Protein AF-A0A7R9ZAD5-F1 (afdb_monomer_lite)

Organism: NCBI:txid2749911

Sequence (122 aa):
QQGELSGCQNDVLNMKEYIMDVHGFKEENITVLLDDGEHTSPTHANILDAYQTLVAQSQPGDCCYCHYAGHGGKLVDDNGDEEDGYDETLVPLDYATAGQIRDDTLYEKLVGGFKSGVTCTA

InterPro domains:
  IPR011600 Peptidase C14, caspase domain [PF00656] (4-115)
  IPR029030 Caspase-like domain superfamily [SSF52129] (4-90)
  IPR050452 Metacaspase [PTHR48104] (2-122)

pLDDT: mean 91.97, std 7.75, range [49.59, 98.19]

Foldseek 3Di:
DVVDDPCFVVVQVVVVVCCCPPVVDDPVLDADADPPVPHNHQAPVVVLVVQLVQQVPDDAQAEAEDDGDADKDWDQDPPPPDPVRIFIFAQGPVCVPPNTHGPVSCCVRHVVSHDPRYHYDD

Radius of gyration: 15.2 Å; chains: 1; bounding box: 32×33×40 Å

Structure (mmCIF, N/CA/C/O backbone):
data_AF-A0A7R9ZAD5-F1
#
_entry.id   AF-A0A7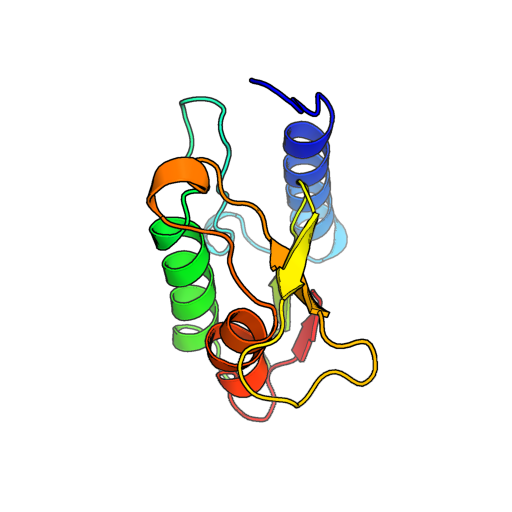R9ZAD5-F1
#
loop_
_atom_site.group_PDB
_atom_site.id
_atom_site.type_symbol
_atom_site.label_atom_id
_atom_site.label_alt_id
_atom_site.label_comp_id
_atom_site.label_asym_id
_atom_site.label_entity_id
_atom_site.label_seq_id
_atom_site.pdbx_PDB_ins_code
_atom_site.Cartn_x
_atom_site.Cartn_y
_atom_site.Cartn_z
_atom_site.occupancy
_atom_site.B_iso_or_equiv
_atom_site.auth_seq_id
_atom_site.auth_comp_id
_atom_site.auth_asym_id
_atom_site.auth_atom_id
_atom_site.pdbx_PDB_model_num
ATOM 1 N N . GLN A 1 1 ? 10.368 13.718 -10.339 1.00 49.59 1 GLN A N 1
ATOM 2 C CA . GLN A 1 1 ? 10.610 12.414 -11.021 1.00 49.59 1 GLN A CA 1
ATOM 3 C C . GLN A 1 1 ? 10.020 12.451 -12.431 1.00 49.59 1 GLN A C 1
ATOM 5 O O . GLN A 1 1 ? 9.171 13.295 -12.692 1.00 49.59 1 GLN A O 1
ATOM 10 N N . GLN A 1 2 ? 10.442 11.591 -13.368 1.00 51.56 2 GLN A N 1
ATOM 11 C CA . GLN A 1 2 ? 9.722 11.490 -14.647 1.00 51.56 2 GLN A CA 1
ATOM 12 C C . GLN A 1 2 ? 8.333 10.893 -14.370 1.00 51.56 2 GLN A C 1
ATOM 14 O O . GLN A 1 2 ? 8.252 9.813 -13.797 1.00 51.56 2 GLN A O 1
ATOM 19 N N . GLY A 1 3 ? 7.267 11.619 -14.720 1.00 68.19 3 GLY A N 1
ATOM 20 C CA . GLY A 1 3 ? 5.885 11.227 -14.417 1.00 68.19 3 GLY A CA 1
ATOM 21 C C . GLY A 1 3 ? 5.334 11.741 -13.082 1.00 68.19 3 GLY A C 1
ATOM 22 O O . GLY A 1 3 ? 4.269 11.317 -12.687 1.00 68.19 3 GLY A O 1
ATOM 23 N N . GLU A 1 4 ? 5.997 12.642 -12.365 1.00 78.00 4 GLU A N 1
ATOM 24 C CA . GLU A 1 4 ? 5.512 13.137 -11.061 1.00 78.00 4 GLU A CA 1
ATOM 25 C C . GLU A 1 4 ? 4.052 13.643 -11.077 1.00 78.00 4 GLU A C 1
ATOM 27 O O . GLU A 1 4 ? 3.671 14.450 -11.928 1.00 78.00 4 GLU A O 1
ATOM 32 N N . LEU A 1 5 ? 3.246 13.168 -10.120 1.00 81.69 5 LEU A N 1
ATOM 33 C CA . LEU A 1 5 ? 1.855 13.574 -9.915 1.00 81.69 5 LEU A CA 1
ATOM 34 C C . LEU A 1 5 ? 1.765 14.411 -8.638 1.00 81.69 5 LEU A C 1
ATOM 36 O O . LEU A 1 5 ? 2.091 13.940 -7.556 1.00 81.69 5 LEU A O 1
ATOM 40 N N . SER A 1 6 ? 1.283 15.647 -8.742 1.00 82.56 6 SER A N 1
ATOM 41 C CA . SER A 1 6 ? 1.230 16.578 -7.605 1.00 82.56 6 SER A CA 1
ATOM 42 C C . SER A 1 6 ? 0.019 16.385 -6.677 1.00 82.56 6 SER A C 1
ATOM 44 O O . SER A 1 6 ? -0.130 17.130 -5.712 1.00 82.56 6 SER A O 1
ATOM 46 N N . GLY A 1 7 ? -0.896 15.467 -7.007 1.00 87.81 7 GLY A N 1
ATOM 47 C CA . GLY A 1 7 ? -2.178 15.288 -6.309 1.00 87.81 7 GLY A CA 1
ATOM 48 C C . GLY A 1 7 ? -2.230 14.091 -5.362 1.00 87.81 7 GLY A C 1
ATOM 49 O O . GLY A 1 7 ? -2.899 14.161 -4.338 1.00 87.81 7 GLY A O 1
ATOM 50 N N . CYS A 1 8 ? -1.471 13.033 -5.652 1.00 89.44 8 CYS A N 1
ATOM 51 C CA . CYS A 1 8 ? -1.663 11.724 -5.029 1.00 89.44 8 CYS A CA 1
ATOM 52 C C . CYS A 1 8 ? -1.476 11.727 -3.509 1.00 89.44 8 CYS A C 1
ATOM 54 O O . CYS A 1 8 ? -2.238 11.083 -2.794 1.00 89.44 8 CYS A O 1
ATOM 56 N N . GLN A 1 9 ? -0.508 12.493 -2.998 1.00 89.19 9 GLN A N 1
ATOM 57 C CA . GLN A 1 9 ? -0.311 12.626 -1.553 1.00 89.19 9 GLN A CA 1
ATOM 58 C C . GLN A 1 9 ? -1.527 13.281 -0.879 1.00 89.19 9 GLN A C 1
ATOM 60 O O . GLN A 1 9 ? -2.003 12.796 0.145 1.00 89.19 9 GLN A O 1
ATOM 65 N N . ASN A 1 10 ? -2.0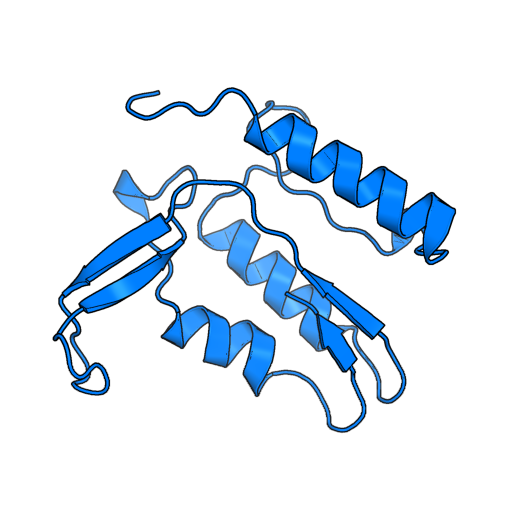77 14.340 -1.484 1.00 91.31 10 ASN A N 1
ATOM 66 C CA . ASN A 1 10 ? -3.278 14.998 -0.969 1.00 91.31 10 ASN A CA 1
ATOM 67 C C . ASN A 1 10 ? -4.494 14.070 -1.033 1.00 91.31 10 ASN A C 1
ATOM 69 O O . ASN A 1 10 ? -5.299 14.083 -0.109 1.00 91.31 10 ASN A O 1
ATOM 73 N N . ASP A 1 11 ? -4.624 13.251 -2.079 1.00 92.44 11 ASP A N 1
ATOM 74 C CA . ASP A 1 11 ? -5.720 12.283 -2.203 1.00 92.44 11 ASP A CA 1
ATOM 75 C C . ASP A 1 11 ? -5.699 11.267 -1.050 1.00 92.44 11 ASP A C 1
ATOM 77 O O . ASP A 1 11 ? -6.718 11.060 -0.390 1.00 92.44 11 ASP A O 1
ATOM 81 N N . VAL A 1 12 ? -4.523 10.712 -0.731 1.00 94.50 12 VAL A N 1
ATOM 82 C CA . VAL A 1 12 ? -4.346 9.775 0.392 1.00 94.50 12 VAL A CA 1
ATOM 83 C C . VAL A 1 12 ? -4.671 10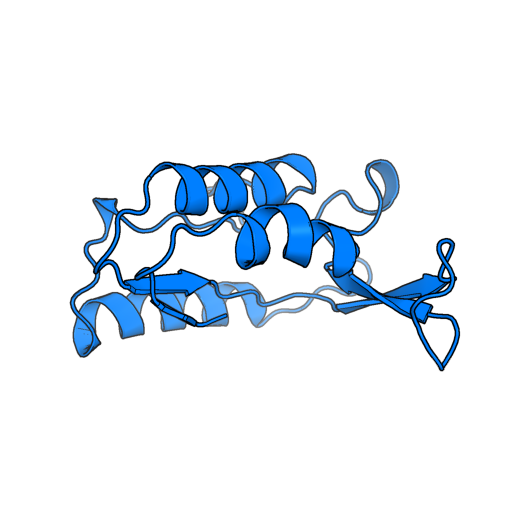.436 1.732 1.00 94.50 12 VAL A C 1
ATOM 85 O O . VAL A 1 12 ? -5.383 9.846 2.546 1.00 94.50 12 VAL A O 1
ATOM 88 N N . LEU A 1 13 ? -4.186 11.658 1.967 1.00 94.75 13 LEU A N 1
ATOM 89 C CA . LEU A 1 13 ? -4.442 12.377 3.218 1.00 94.75 13 LEU A CA 1
ATOM 90 C C . LEU A 1 13 ? -5.924 12.752 3.370 1.00 94.75 13 LEU A C 1
ATOM 92 O O . LEU A 1 13 ? -6.505 12.514 4.427 1.00 94.75 13 LEU A O 1
ATOM 96 N N . ASN A 1 14 ? -6.563 13.231 2.300 1.00 95.75 14 ASN A N 1
ATOM 97 C CA . ASN A 1 14 ? -7.996 13.524 2.289 1.00 95.75 14 ASN A CA 1
ATOM 98 C C . ASN A 1 14 ? -8.828 12.259 2.537 1.00 95.75 14 ASN A C 1
ATOM 100 O O . ASN A 1 14 ? -9.813 12.299 3.276 1.00 95.75 14 ASN A O 1
ATOM 104 N N . MET A 1 15 ? -8.439 11.123 1.946 1.00 96.69 15 MET A N 1
ATOM 105 C CA . MET A 1 15 ? -9.146 9.868 2.179 1.00 96.69 15 MET A CA 1
ATOM 106 C C . MET A 1 15 ? -8.943 9.333 3.590 1.00 96.69 15 MET A C 1
ATOM 108 O O . MET A 1 15 ? -9.910 8.836 4.169 1.00 96.69 15 MET A O 1
ATOM 112 N N . LYS A 1 16 ? -7.744 9.480 4.169 1.00 96.94 16 LYS A N 1
ATOM 113 C CA . LYS A 1 16 ? -7.489 9.173 5.583 1.00 96.94 16 LYS A CA 1
ATOM 114 C C . LYS A 1 16 ? -8.438 9.968 6.483 1.00 96.94 16 LYS A C 1
ATOM 116 O O . LYS A 1 16 ? -9.125 9.367 7.305 1.00 96.94 16 LYS A O 1
ATOM 121 N N . GLU A 1 17 ? -8.510 11.287 6.307 1.00 97.38 17 GLU A N 1
ATOM 122 C CA . GLU A 1 17 ? -9.416 12.142 7.087 1.00 97.38 17 GLU A CA 1
ATOM 123 C C . GLU A 1 17 ? -10.878 11.715 6.906 1.00 97.38 17 GLU A C 1
ATOM 125 O O . GLU A 1 17 ? -11.597 11.518 7.884 1.00 97.38 17 GLU A O 1
ATOM 130 N N . TYR A 1 18 ? -11.309 11.462 5.667 1.00 97.56 18 TYR A N 1
ATOM 131 C CA . TYR A 1 18 ? -12.681 11.049 5.378 1.00 97.56 18 TYR A CA 1
ATOM 132 C C . TYR A 1 18 ? -13.079 9.733 6.065 1.00 97.56 18 TYR A C 1
ATOM 134 O O . TYR A 1 18 ? -14.152 9.656 6.668 1.00 97.56 18 TYR A O 1
ATOM 142 N N . ILE A 1 19 ? -12.251 8.682 5.997 1.00 97.12 19 ILE A N 1
ATOM 143 C CA . ILE A 1 19 ? -12.596 7.395 6.625 1.00 97.12 19 ILE A CA 1
ATOM 144 C C . ILE A 1 19 ? -12.562 7.472 8.155 1.00 97.12 19 ILE A C 1
ATOM 146 O O . ILE A 1 19 ? -13.323 6.761 8.817 1.00 97.12 19 ILE A O 1
ATOM 150 N N . MET A 1 20 ? -11.731 8.350 8.720 1.00 97.62 20 MET A N 1
ATOM 151 C CA . MET A 1 20 ? -11.710 8.610 10.158 1.00 97.62 20 MET A CA 1
ATOM 152 C C . MET A 1 20 ? -12.978 9.348 10.599 1.00 97.62 20 MET A C 1
ATOM 154 O O . MET A 1 20 ? -13.698 8.864 11.472 1.00 97.62 20 MET A O 1
ATOM 158 N N . ASP A 1 21 ? -13.296 10.467 9.951 1.00 97.62 21 ASP A N 1
ATOM 159 C CA . ASP A 1 21 ? -14.374 11.363 10.378 1.00 97.62 21 ASP A CA 1
ATOM 160 C C . ASP A 1 21 ? -15.771 10.819 10.059 1.00 97.62 21 ASP A C 1
ATOM 162 O O . ASP A 1 21 ? -16.708 11.000 10.840 1.00 97.62 21 ASP A O 1
ATOM 166 N N . VAL A 1 22 ? -15.932 10.154 8.911 1.00 97.31 22 VAL A N 1
ATOM 167 C CA . VAL A 1 22 ? -17.246 9.710 8.416 1.00 97.31 22 VAL A CA 1
ATOM 168 C C . VAL A 1 22 ? -17.528 8.254 8.766 1.00 97.31 22 VAL A C 1
ATOM 170 O O . VAL A 1 22 ? -18.660 7.917 9.112 1.00 97.31 22 VAL A O 1
ATOM 173 N N . HIS A 1 23 ? -16.513 7.391 8.692 1.00 95.75 23 HIS A N 1
ATOM 174 C CA . HIS A 1 23 ? -16.668 5.945 8.904 1.00 95.75 23 HIS A CA 1
ATOM 175 C C . HIS A 1 23 ? -16.112 5.463 10.248 1.00 95.75 23 HIS A C 1
ATOM 177 O O . HIS A 1 23 ? -16.303 4.301 10.603 1.00 95.75 23 HIS A O 1
ATOM 183 N N . GLY A 1 24 ? -15.480 6.344 11.030 1.00 96.19 24 GLY A N 1
ATOM 184 C CA . GLY A 1 24 ? -15.024 6.042 12.387 1.00 96.19 24 GLY A CA 1
ATOM 185 C C . GLY A 1 24 ? -13.796 5.134 12.452 1.00 96.19 24 GLY A C 1
ATOM 186 O O . GLY A 1 24 ? -13.572 4.491 13.482 1.00 96.19 24 GLY A O 1
ATOM 187 N N . PHE A 1 25 ? -13.007 5.053 11.374 1.00 96.50 25 PHE A N 1
ATOM 188 C CA . PHE A 1 25 ? -11.726 4.352 11.409 1.00 96.50 25 PHE A CA 1
ATOM 189 C C . PHE A 1 25 ? -10.803 5.042 12.414 1.00 96.50 25 PHE A C 1
ATOM 191 O O . PHE A 1 25 ? -10.703 6.266 12.460 1.00 96.50 25 PHE A O 1
ATOM 198 N N . LYS A 1 26 ? -10.131 4.251 13.248 1.00 96.75 26 LYS A N 1
ATOM 199 C CA . LYS A 1 26 ? -9.183 4.787 14.223 1.00 96.75 26 LYS A CA 1
ATOM 200 C C . LYS A 1 26 ? -7.821 4.964 13.583 1.00 96.75 26 LYS A C 1
ATOM 202 O O . LYS A 1 26 ? -7.386 4.088 12.841 1.00 96.75 26 LYS A O 1
ATOM 207 N N . GLU A 1 27 ? -7.136 6.047 13.929 1.00 96.25 27 GLU A N 1
ATOM 208 C CA . GLU A 1 27 ? -5.815 6.350 13.380 1.00 96.25 27 GLU A CA 1
ATOM 209 C C . GLU A 1 27 ? -4.805 5.222 13.627 1.00 96.25 27 GLU A C 1
ATOM 211 O O . GLU A 1 27 ? -4.056 4.878 12.719 1.00 96.25 27 GLU A O 1
ATOM 216 N N . GLU A 1 28 ? -4.839 4.569 14.797 1.00 96.12 28 GLU A N 1
ATOM 217 C CA . GLU A 1 28 ? -3.942 3.444 15.098 1.00 96.12 28 GLU A CA 1
ATOM 218 C C . GLU A 1 28 ? -4.125 2.216 14.186 1.00 96.12 28 GLU A C 1
ATOM 220 O O . GLU A 1 28 ? -3.250 1.354 14.141 1.00 96.12 28 GLU A O 1
ATOM 225 N N . ASN A 1 29 ? -5.246 2.137 13.462 1.00 95.75 29 ASN A N 1
ATOM 226 C CA . ASN A 1 29 ? -5.569 1.049 12.541 1.00 95.75 29 ASN A CA 1
ATOM 227 C C . ASN A 1 29 ? -5.327 1.429 11.069 1.00 95.75 29 ASN A C 1
ATOM 229 O O . ASN A 1 29 ? -5.701 0.666 10.179 1.00 95.75 29 ASN A O 1
ATOM 233 N N . ILE A 1 30 ? -4.749 2.603 10.791 1.00 96.81 30 ILE A N 1
ATOM 234 C CA . ILE A 1 30 ? -4.493 3.083 9.430 1.00 96.81 30 ILE A CA 1
ATOM 235 C C . ILE A 1 30 ? -2.988 3.090 9.176 1.00 96.81 30 ILE A C 1
ATOM 237 O O . ILE A 1 30 ? -2.221 3.743 9.879 1.00 96.81 30 ILE A O 1
ATOM 241 N N . THR A 1 31 ? -2.566 2.391 8.125 1.00 97.44 31 THR A N 1
ATOM 242 C CA . THR A 1 31 ? -1.186 2.431 7.627 1.00 97.44 31 THR A CA 1
ATOM 243 C C . THR A 1 31 ? -1.124 3.335 6.398 1.00 97.44 31 THR A C 1
ATOM 245 O O . THR A 1 31 ? -1.920 3.175 5.476 1.00 97.44 31 THR A O 1
ATOM 248 N N . VAL A 1 32 ? -0.191 4.293 6.389 1.00 97.50 32 VAL A N 1
ATOM 249 C CA . VAL A 1 32 ? -0.031 5.296 5.323 1.00 97.50 32 VAL A CA 1
ATOM 250 C C . VAL A 1 32 ? 1.372 5.197 4.738 1.00 97.50 32 VAL A C 1
ATOM 252 O O . VAL A 1 32 ? 2.353 5.245 5.483 1.00 97.50 32 VAL A O 1
ATOM 255 N N . LEU A 1 33 ? 1.464 5.069 3.413 1.00 97.81 33 LEU A N 1
ATOM 256 C CA . LEU A 1 33 ? 2.724 5.083 2.671 1.00 97.81 33 LEU A CA 1
ATOM 257 C C . LEU A 1 33 ? 2.732 6.290 1.726 1.00 97.81 33 LEU A C 1
ATOM 259 O O . LEU A 1 33 ? 1.831 6.409 0.899 1.00 97.81 33 LEU A O 1
ATOM 263 N N . LEU A 1 34 ? 3.738 7.165 1.838 1.00 96.31 34 LEU A N 1
ATOM 264 C CA . LEU A 1 34 ? 3.897 8.377 1.019 1.00 96.31 34 LEU A CA 1
ATOM 265 C C . LEU A 1 34 ? 5.370 8.597 0.653 1.00 96.31 34 LEU A C 1
ATOM 267 O O . LEU A 1 34 ? 6.279 8.206 1.383 1.00 96.31 34 LEU A O 1
ATOM 271 N N . ASP A 1 35 ? 5.618 9.212 -0.500 1.00 93.44 35 ASP A N 1
ATOM 272 C CA . ASP A 1 35 ? 6.949 9.575 -0.993 1.00 93.44 35 ASP A CA 1
ATOM 273 C C . ASP A 1 35 ? 7.355 11.008 -0.585 1.00 93.44 35 ASP A C 1
ATOM 275 O O . ASP A 1 35 ? 7.943 11.752 -1.366 1.00 93.44 35 ASP A O 1
ATOM 279 N N . ASP A 1 36 ? 7.055 11.397 0.657 1.00 93.06 36 ASP A N 1
ATOM 280 C CA . ASP A 1 36 ? 7.336 12.729 1.223 1.00 93.06 36 ASP A CA 1
ATOM 281 C C . ASP A 1 36 ? 8.617 12.796 2.078 1.00 93.06 36 ASP A C 1
ATOM 283 O O . ASP A 1 36 ? 9.060 13.875 2.470 1.00 93.06 36 ASP A O 1
ATOM 287 N N . GLY A 1 37 ? 9.238 11.643 2.345 1.00 91.94 37 GLY A N 1
ATOM 288 C CA . GLY A 1 37 ? 10.431 11.524 3.184 1.00 91.94 37 GLY A CA 1
ATOM 289 C C . GLY A 1 37 ? 10.158 11.505 4.693 1.00 91.94 37 GLY A C 1
ATOM 290 O O . GLY A 1 37 ? 11.112 11.386 5.462 1.00 91.94 37 GLY A O 1
ATOM 291 N N . GLU A 1 38 ? 8.895 11.583 5.116 1.00 93.12 38 GLU A N 1
ATOM 292 C CA . GLU A 1 38 ? 8.469 11.473 6.515 1.00 93.12 38 GLU A CA 1
ATOM 293 C C . GLU A 1 38 ? 7.773 10.133 6.786 1.00 93.12 38 GLU A C 1
ATOM 295 O O . GLU A 1 38 ? 8.043 9.484 7.800 1.00 93.12 38 GLU A O 1
ATOM 300 N N . HIS A 1 39 ? 6.919 9.687 5.863 1.00 95.50 39 HIS A N 1
ATOM 301 C CA . HIS A 1 39 ? 6.215 8.412 5.953 1.00 95.50 39 HIS A CA 1
ATOM 302 C C . HIS A 1 39 ? 7.052 7.248 5.408 1.00 95.50 39 HIS A C 1
ATOM 304 O O . HIS A 1 39 ? 8.079 7.411 4.740 1.00 95.50 39 HIS A O 1
ATOM 310 N N . THR A 1 40 ? 6.587 6.024 5.672 1.00 97.00 40 THR A N 1
ATOM 311 C CA . THR A 1 40 ? 7.121 4.832 5.013 1.00 97.00 40 THR A CA 1
ATOM 312 C C . THR A 1 40 ? 6.962 4.978 3.502 1.00 97.00 40 THR A C 1
ATOM 314 O O . THR A 1 40 ? 5.856 5.151 2.998 1.00 97.00 40 THR A O 1
ATOM 317 N N . SER A 1 41 ? 8.068 4.901 2.762 1.00 97.19 41 SER A N 1
ATOM 318 C CA . SER A 1 41 ? 8.029 5.110 1.314 1.00 97.19 41 SER A CA 1
ATOM 319 C C . SER A 1 41 ? 7.237 4.004 0.598 1.00 97.19 41 SER A C 1
ATOM 321 O O . SER A 1 41 ? 7.389 2.834 0.967 1.00 97.19 41 SER A O 1
ATOM 323 N N . PRO A 1 42 ? 6.454 4.323 -0.451 1.00 97.31 42 PRO A N 1
ATOM 324 C CA . PRO A 1 42 ? 5.657 3.363 -1.217 1.00 97.31 42 PRO A CA 1
ATOM 325 C C . PRO A 1 42 ? 6.526 2.561 -2.199 1.00 97.31 42 PRO A C 1
ATOM 327 O O . PRO A 1 42 ? 6.371 2.636 -3.418 1.00 97.31 42 PRO A O 1
ATOM 330 N N . THR A 1 43 ? 7.494 1.815 -1.666 1.00 98.00 43 THR A N 1
ATOM 331 C CA . THR A 1 43 ? 8.297 0.855 -2.434 1.00 98.00 43 THR A CA 1
ATOM 332 C C . THR A 1 43 ? 7.497 -0.412 -2.706 1.00 98.00 43 THR A C 1
ATOM 334 O O . THR A 1 43 ? 6.529 -0.711 -2.004 1.00 98.00 43 THR A O 1
ATOM 337 N N . HIS A 1 44 ? 7.934 -1.200 -3.685 1.00 97.50 44 HIS A N 1
ATOM 338 C CA . HIS A 1 44 ? 7.317 -2.476 -4.028 1.00 97.50 44 HIS A CA 1
ATOM 339 C C . HIS A 1 44 ? 7.165 -3.373 -2.792 1.00 97.50 44 HIS A C 1
ATOM 341 O O . HIS A 1 44 ? 6.098 -3.927 -2.532 1.00 97.50 44 HIS A O 1
ATOM 347 N N . ALA A 1 45 ? 8.232 -3.500 -1.998 1.00 97.88 45 ALA A N 1
ATOM 348 C CA . ALA A 1 45 ? 8.225 -4.320 -0.791 1.00 97.88 45 ALA A CA 1
ATOM 349 C C . ALA A 1 45 ? 7.268 -3.774 0.281 1.00 97.88 45 ALA A C 1
ATOM 351 O O . ALA A 1 45 ? 6.502 -4.545 0.852 1.00 97.88 45 ALA A O 1
ATOM 352 N N . ASN A 1 46 ? 7.273 -2.460 0.521 1.00 98.19 46 ASN A N 1
ATOM 353 C CA . ASN A 1 46 ? 6.453 -1.855 1.570 1.00 98.19 46 ASN A CA 1
ATOM 354 C C . ASN A 1 46 ? 4.956 -1.909 1.234 1.00 98.19 46 ASN A C 1
ATOM 356 O O . ASN A 1 46 ? 4.147 -2.151 2.125 1.00 98.19 46 ASN A O 1
ATOM 360 N N . ILE A 1 47 ? 4.580 -1.722 -0.038 1.00 97.88 47 ILE A N 1
ATOM 361 C CA . ILE A 1 47 ? 3.181 -1.838 -0.482 1.00 97.88 47 ILE A CA 1
ATOM 362 C C . ILE A 1 47 ? 2.661 -3.259 -0.227 1.00 97.88 47 ILE A C 1
ATOM 364 O O . ILE A 1 47 ? 1.596 -3.432 0.365 1.00 97.88 47 ILE A O 1
ATOM 368 N N . LEU A 1 48 ? 3.425 -4.285 -0.621 1.00 97.06 48 LEU A N 1
ATOM 369 C CA . LEU A 1 48 ? 3.018 -5.677 -0.409 1.00 97.06 48 LEU A CA 1
ATOM 370 C C . LEU A 1 48 ? 2.972 -6.058 1.076 1.00 97.06 48 LEU A C 1
ATOM 372 O O . LEU A 1 48 ? 2.051 -6.763 1.484 1.00 97.06 48 LEU A O 1
ATOM 376 N N . ASP A 1 49 ? 3.926 -5.587 1.881 1.00 97.50 49 ASP A N 1
ATOM 377 C CA . ASP A 1 49 ? 3.946 -5.830 3.328 1.00 97.50 49 ASP A CA 1
ATOM 378 C C . ASP A 1 49 ? 2.739 -5.188 4.033 1.00 97.50 49 ASP A C 1
ATOM 380 O O . ASP A 1 49 ? 2.096 -5.822 4.874 1.00 97.50 49 ASP A O 1
ATOM 384 N N . ALA A 1 50 ? 2.357 -3.971 3.631 1.00 97.38 50 ALA A N 1
ATOM 385 C CA . ALA A 1 50 ? 1.173 -3.292 4.149 1.00 97.38 50 ALA A CA 1
ATOM 386 C C . ALA A 1 50 ? -0.119 -4.064 3.828 1.00 97.38 50 ALA A C 1
ATOM 388 O O . ALA A 1 50 ? -0.938 -4.288 4.723 1.00 97.38 50 ALA A O 1
ATOM 389 N N . TYR A 1 51 ? -0.286 -4.538 2.586 1.00 96.06 51 TYR A N 1
ATOM 390 C CA . TYR A 1 51 ? -1.448 -5.354 2.214 1.00 96.06 51 TYR A CA 1
ATOM 391 C C . TYR A 1 51 ? -1.492 -6.687 2.963 1.00 96.06 51 TYR A C 1
ATOM 393 O O . TYR A 1 51 ? -2.534 -7.054 3.507 1.00 96.06 51 TYR A O 1
ATOM 401 N N . GLN A 1 52 ? -0.365 -7.392 3.058 1.00 95.81 52 GLN A N 1
ATOM 402 C CA . GLN A 1 52 ? -0.302 -8.659 3.788 1.00 95.81 52 GLN A CA 1
ATOM 403 C C . GLN A 1 52 ? -0.586 -8.471 5.280 1.00 95.81 52 GLN A C 1
ATOM 405 O O . GLN A 1 52 ? -1.285 -9.287 5.882 1.00 95.81 52 GLN A O 1
ATOM 410 N N . THR A 1 53 ? -0.096 -7.383 5.874 1.00 96.25 53 THR A N 1
ATOM 411 C CA . THR A 1 53 ? -0.367 -7.036 7.272 1.00 96.25 53 THR A CA 1
ATOM 412 C C . THR A 1 53 ? -1.852 -6.757 7.498 1.00 96.25 53 THR A C 1
ATOM 414 O O . THR A 1 53 ? -2.428 -7.301 8.443 1.00 96.25 53 THR A O 1
ATOM 417 N N . LEU A 1 54 ? -2.495 -5.987 6.612 1.00 95.88 54 LEU A N 1
ATOM 418 C CA . LEU A 1 54 ? -3.937 -5.726 6.663 1.00 95.88 54 LEU A CA 1
ATOM 419 C C . LEU A 1 54 ? -4.741 -7.033 6.631 1.00 95.88 54 LEU A C 1
ATOM 421 O O . LEU A 1 54 ? -5.600 -7.266 7.484 1.00 95.88 54 LEU A O 1
ATOM 425 N N . VAL A 1 55 ? -4.420 -7.918 5.687 1.00 95.69 55 VAL A N 1
ATOM 426 C CA . VAL A 1 55 ? -5.057 -9.233 5.565 1.00 95.69 55 VAL A CA 1
ATOM 427 C C . VAL A 1 55 ? -4.839 -10.076 6.822 1.00 95.69 55 VAL A C 1
ATOM 429 O O . VAL A 1 55 ? -5.796 -10.625 7.372 1.00 95.69 55 VAL A O 1
ATOM 432 N N . ALA A 1 56 ? -3.602 -10.166 7.314 1.00 95.75 56 ALA A N 1
ATOM 433 C CA . ALA A 1 56 ? -3.249 -11.000 8.459 1.00 95.75 56 ALA A CA 1
ATOM 434 C C . ALA A 1 56 ? -3.942 -10.560 9.758 1.00 95.75 56 ALA A C 1
ATOM 436 O O . ALA A 1 56 ? -4.317 -11.407 10.577 1.00 95.75 56 ALA A O 1
ATOM 437 N N . GLN A 1 57 ? -4.120 -9.251 9.947 1.00 95.06 57 GLN A N 1
ATOM 438 C CA . GLN A 1 57 ? -4.763 -8.690 11.134 1.00 95.06 57 GLN A CA 1
ATOM 439 C C . GLN A 1 57 ? -6.295 -8.789 11.081 1.00 95.06 57 GLN A C 1
ATOM 441 O O . GLN A 1 57 ? -6.922 -8.912 12.137 1.00 95.06 57 GLN A O 1
ATOM 446 N N . SER A 1 58 ? -6.885 -8.831 9.882 1.00 95.25 58 SER A N 1
ATOM 447 C CA . SER A 1 58 ? -8.338 -8.907 9.694 1.00 95.25 58 SER A CA 1
ATOM 448 C C . SER A 1 58 ? -8.988 -10.172 10.287 1.00 95.25 58 SER A C 1
ATOM 450 O O . SER A 1 58 ? -8.452 -11.296 10.259 1.00 95.25 58 SER A O 1
ATOM 452 N N . GLN A 1 59 ? -10.193 -9.989 10.822 1.00 95.31 59 GLN A N 1
ATOM 453 C CA . GLN A 1 59 ? -11.063 -11.022 11.370 1.00 95.31 59 GLN A CA 1
ATOM 454 C C . GLN A 1 59 ? -12.448 -10.991 10.709 1.00 95.31 59 GLN A C 1
ATOM 456 O O . GLN A 1 59 ? -12.893 -9.946 10.237 1.00 95.31 59 GLN A O 1
ATOM 461 N N . PRO A 1 60 ? -13.176 -12.123 10.685 1.00 96.38 60 PRO A N 1
ATOM 462 C CA . PRO A 1 60 ? -14.552 -12.139 10.198 1.00 96.38 60 PRO A CA 1
ATOM 463 C C . PRO A 1 60 ? -15.419 -11.082 10.899 1.00 96.38 60 PRO A C 1
ATOM 465 O O . PRO A 1 60 ? -15.481 -11.049 12.127 1.00 96.38 60 PRO A O 1
ATOM 468 N N . GLY A 1 61 ? -16.112 -10.256 10.115 1.00 95.19 61 GLY A N 1
ATOM 469 C CA . GLY A 1 61 ? -16.894 -9.114 10.589 1.00 95.19 61 GLY A CA 1
ATOM 470 C C . GLY A 1 61 ? -16.189 -7.763 10.446 1.00 95.19 61 GLY A C 1
ATOM 471 O O . GLY A 1 61 ? -16.862 -6.741 10.561 1.00 95.19 61 GLY A O 1
ATOM 472 N N . ASP A 1 62 ? -14.883 -7.744 10.162 1.00 95.69 62 ASP A N 1
ATOM 473 C CA . ASP A 1 62 ? -14.144 -6.503 9.937 1.00 95.69 62 ASP A CA 1
ATOM 474 C C . ASP A 1 62 ? -14.466 -5.877 8.573 1.00 95.69 62 ASP A C 1
ATOM 476 O O . ASP A 1 62 ? -14.756 -6.564 7.585 1.00 95.69 62 ASP A O 1
ATOM 480 N N . CYS A 1 63 ? -14.348 -4.549 8.527 1.00 94.88 63 CYS A N 1
ATOM 481 C CA . CYS A 1 63 ? -14.344 -3.761 7.301 1.00 94.88 63 CYS A CA 1
ATOM 482 C C . CYS A 1 63 ? -12.920 -3.264 7.029 1.00 94.88 63 CYS A C 1
ATOM 484 O O . CYS A 1 63 ? -12.377 -2.472 7.798 1.00 94.88 63 CYS A O 1
ATOM 486 N N . CYS A 1 64 ? -12.333 -3.706 5.923 1.00 96.12 64 CYS A N 1
ATOM 487 C CA . CYS A 1 64 ? -11.030 -3.268 5.446 1.00 96.12 64 CYS A CA 1
ATOM 488 C C . CYS A 1 64 ? -11.199 -2.253 4.310 1.00 96.12 64 CYS A C 1
ATOM 490 O O . CYS A 1 64 ? -12.091 -2.380 3.467 1.00 96.12 64 CYS A O 1
ATOM 492 N N . TYR A 1 65 ? -10.323 -1.253 4.283 1.00 95.69 65 TYR A N 1
ATOM 493 C CA . TYR A 1 65 ? -10.289 -0.232 3.245 1.00 95.69 65 TYR A CA 1
ATOM 494 C C . TYR A 1 65 ? -8.871 -0.118 2.692 1.00 95.69 65 TYR A C 1
ATOM 496 O O . TYR A 1 65 ? -7.919 0.008 3.462 1.00 95.69 65 TYR A O 1
ATOM 504 N N . CYS A 1 66 ? -8.740 -0.175 1.371 1.00 95.38 66 CYS A N 1
ATOM 505 C CA . CYS A 1 66 ? -7.503 0.073 0.647 1.00 95.38 66 CYS A CA 1
ATOM 506 C C . CYS A 1 66 ? -7.714 1.274 -0.270 1.00 95.38 66 CYS A C 1
ATOM 508 O O . CYS A 1 66 ? -8.765 1.413 -0.884 1.00 95.38 66 CYS A O 1
ATOM 510 N N . HIS A 1 67 ? -6.717 2.144 -0.368 1.00 96.31 67 HIS A N 1
ATOM 511 C CA . HIS A 1 67 ? -6.739 3.252 -1.309 1.00 96.31 67 HIS A CA 1
ATOM 512 C C . HIS A 1 67 ? -5.354 3.406 -1.916 1.00 96.31 67 HIS A C 1
ATOM 514 O O . HIS A 1 67 ? -4.358 3.437 -1.193 1.00 96.31 67 HIS A O 1
ATOM 520 N N . TYR A 1 68 ? -5.300 3.495 -3.239 1.00 95.62 68 TYR A N 1
ATOM 521 C CA . TYR A 1 68 ? -4.082 3.770 -3.981 1.00 95.62 68 TYR A CA 1
ATOM 522 C C . TYR A 1 68 ? -4.305 4.991 -4.870 1.00 95.62 68 TYR A C 1
ATOM 524 O O . TYR A 1 68 ? -5.248 5.031 -5.659 1.00 95.62 68 TYR A O 1
ATOM 532 N N . ALA A 1 69 ? -3.408 5.967 -4.758 1.00 94.62 69 ALA A N 1
ATOM 533 C CA . ALA A 1 69 ? -3.322 7.103 -5.661 1.00 94.62 69 ALA A CA 1
ATOM 534 C C . ALA A 1 69 ? -1.889 7.163 -6.197 1.00 94.62 69 ALA A C 1
ATOM 536 O O . ALA A 1 69 ? -0.939 7.371 -5.445 1.00 94.62 69 ALA A O 1
ATOM 537 N N . GLY A 1 70 ? -1.730 6.944 -7.498 1.00 93.38 70 GLY A N 1
ATOM 538 C CA . GLY A 1 70 ? -0.427 6.844 -8.143 1.00 93.38 70 GLY A CA 1
ATOM 539 C C . GLY A 1 70 ? -0.565 6.434 -9.602 1.00 93.38 70 GLY A C 1
ATOM 540 O O . GLY A 1 70 ? -1.648 6.522 -10.183 1.00 93.38 70 GLY A O 1
ATOM 541 N N . HIS A 1 71 ? 0.534 5.990 -10.205 1.00 94.81 71 HIS A N 1
ATOM 542 C CA . HIS A 1 71 ? 0.515 5.528 -11.591 1.00 94.81 71 HIS A CA 1
ATOM 543 C C . HIS A 1 71 ? 0.006 4.099 -11.703 1.00 94.81 71 HIS A C 1
ATOM 545 O O . HIS A 1 71 ? 0.489 3.203 -11.010 1.00 94.81 71 HIS A O 1
ATOM 551 N N . GLY A 1 72 ? -0.903 3.902 -12.654 1.00 92.50 72 GLY A N 1
ATOM 552 C CA . GLY A 1 72 ? -1.163 2.599 -13.249 1.00 92.50 72 GLY A CA 1
ATOM 553 C C . GLY A 1 72 ? -0.215 2.343 -14.422 1.00 92.50 72 GLY A C 1
ATOM 554 O O . GLY A 1 72 ? 0.205 3.281 -15.109 1.00 92.50 72 GLY A O 1
ATOM 555 N N . GLY A 1 73 ? 0.127 1.083 -14.652 1.00 90.62 73 GLY A N 1
ATOM 556 C CA . GLY A 1 73 ? 0.913 0.631 -15.792 1.00 90.62 73 GLY A CA 1
ATOM 557 C C . GLY A 1 73 ? 0.282 -0.582 -16.465 1.00 90.62 73 GLY A C 1
ATOM 558 O O . GLY A 1 73 ? -0.720 -1.110 -16.000 1.00 90.62 73 GLY A O 1
ATOM 559 N N . LYS A 1 74 ? 0.899 -1.011 -17.568 1.00 90.00 74 LYS A N 1
ATOM 560 C CA . LYS A 1 74 ? 0.599 -2.278 -18.235 1.00 90.00 74 LYS A CA 1
ATOM 561 C C . LYS A 1 74 ? 1.892 -3.044 -18.458 1.00 90.00 74 LYS A C 1
ATOM 563 O O . LYS A 1 74 ? 2.871 -2.459 -18.941 1.00 90.00 74 LYS A O 1
ATOM 568 N N . LEU A 1 75 ? 1.896 -4.334 -18.152 1.00 88.56 75 LEU A N 1
ATOM 569 C CA . LEU A 1 75 ? 2.969 -5.258 -18.514 1.00 88.56 75 LEU A CA 1
ATOM 570 C C . LEU A 1 75 ? 2.422 -6.318 -19.457 1.00 88.56 75 LEU A C 1
ATOM 572 O O . LEU A 1 75 ? 1.238 -6.604 -19.444 1.00 88.56 75 LEU A O 1
ATOM 576 N N . VAL A 1 76 ? 3.282 -6.894 -20.297 1.00 85.88 76 VAL A N 1
ATOM 577 C CA . VAL A 1 76 ? 2.874 -8.055 -21.096 1.00 85.88 76 VAL A CA 1
ATOM 578 C C . VAL A 1 76 ? 2.514 -9.180 -20.127 1.00 85.88 76 VAL A C 1
ATOM 580 O O . VAL A 1 76 ? 3.290 -9.461 -19.200 1.00 85.88 76 VAL A O 1
ATOM 583 N N . ASP A 1 77 ? 1.342 -9.764 -20.339 1.00 80.94 77 ASP A N 1
ATOM 584 C CA . ASP A 1 77 ? 0.871 -10.942 -19.619 1.00 80.94 77 ASP A CA 1
ATOM 585 C C . ASP A 1 77 ? 1.838 -12.113 -19.886 1.00 80.94 77 ASP A C 1
ATOM 587 O O . ASP A 1 77 ? 2.275 -12.357 -21.019 1.00 80.94 77 ASP A O 1
ATOM 591 N N . ASP A 1 78 ? 2.253 -12.787 -18.817 1.00 80.25 78 ASP A N 1
ATOM 592 C CA . ASP A 1 78 ? 3.154 -13.939 -18.864 1.00 80.25 78 ASP A CA 1
ATOM 593 C C . ASP A 1 78 ? 2.496 -15.265 -18.447 1.00 80.25 78 ASP A C 1
ATOM 595 O O . ASP A 1 78 ? 3.150 -16.316 -18.509 1.00 80.25 78 ASP A O 1
ATOM 599 N N . ASN A 1 79 ? 1.208 -15.236 -18.103 1.00 78.69 79 ASN A N 1
ATOM 600 C CA . ASN A 1 79 ? 0.443 -16.352 -17.571 1.00 78.69 79 ASN A CA 1
ATOM 601 C C . ASN A 1 79 ? -0.716 -16.768 -18.520 1.00 78.69 79 ASN A C 1
ATOM 603 O O . ASN A 1 79 ? -1.034 -17.963 -18.597 1.00 78.69 79 ASN A O 1
ATOM 607 N N . GLY A 1 80 ? -1.246 -15.837 -19.322 1.00 78.56 80 GLY A N 1
ATOM 608 C CA . GLY A 1 80 ? -2.270 -16.074 -20.342 1.00 78.56 80 GLY A CA 1
ATOM 609 C C . GLY A 1 80 ? -3.720 -15.942 -19.863 1.00 78.56 80 GLY A C 1
ATOM 610 O O . GLY A 1 80 ? -4.597 -16.554 -20.487 1.00 78.56 80 GLY A O 1
ATOM 611 N N . ASP A 1 81 ? -3.980 -15.241 -18.764 1.00 78.94 81 ASP A N 1
ATOM 612 C CA . ASP A 1 81 ? -5.315 -15.005 -18.209 1.00 78.94 81 ASP A CA 1
ATOM 613 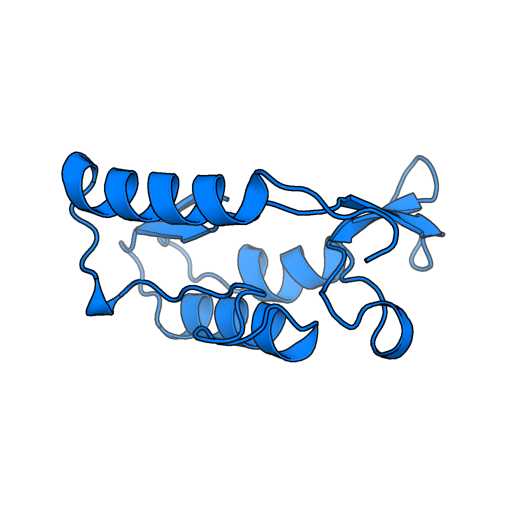C C . ASP A 1 81 ? -5.987 -13.721 -18.709 1.00 78.94 81 ASP A C 1
ATOM 615 O O . ASP A 1 81 ? -7.216 -13.624 -18.614 1.00 78.94 81 ASP A O 1
ATOM 619 N N . GLU A 1 82 ? -5.242 -12.811 -19.340 1.00 82.00 82 GLU A N 1
ATOM 620 C CA . GLU A 1 82 ? -5.781 -11.572 -19.900 1.00 82.00 82 GLU A CA 1
ATOM 621 C C . GLU A 1 82 ? -6.169 -11.707 -21.386 1.00 82.00 82 GLU A C 1
ATOM 623 O O . GLU A 1 82 ? -5.385 -12.112 -22.252 1.00 82.00 82 GLU A O 1
ATOM 628 N N . GLU A 1 83 ? -7.405 -11.315 -21.733 1.00 76.12 83 GLU A N 1
ATOM 629 C CA . GLU A 1 83 ? -7.917 -11.399 -23.116 1.00 76.12 83 GLU A CA 1
ATOM 630 C C . GLU A 1 83 ? -7.194 -10.441 -24.081 1.00 76.12 83 GLU A C 1
ATOM 632 O O . GLU A 1 83 ? -7.138 -10.703 -25.290 1.00 76.12 83 GLU A O 1
ATOM 637 N N . ASP A 1 84 ? -6.661 -9.325 -23.571 1.00 80.00 84 ASP A N 1
ATOM 638 C CA . ASP A 1 84 ? -5.924 -8.328 -24.354 1.00 80.00 84 ASP A CA 1
ATOM 639 C C . ASP A 1 84 ? -4.396 -8.554 -24.356 1.00 80.00 84 ASP A C 1
ATOM 641 O O . ASP A 1 84 ? -3.688 -7.928 -25.155 1.00 80.00 84 ASP A O 1
ATOM 645 N N . GLY A 1 85 ? -3.912 -9.495 -23.534 1.00 84.31 85 GLY A N 1
ATOM 646 C CA . GLY A 1 85 ? -2.506 -9.866 -23.385 1.00 84.31 85 GLY A CA 1
ATOM 647 C C . GLY A 1 85 ? -1.667 -8.924 -22.513 1.00 84.31 85 GLY A C 1
ATOM 648 O O . GLY A 1 85 ? -0.437 -8.913 -22.666 1.00 84.31 85 GLY A O 1
ATOM 649 N N . TYR A 1 86 ? -2.289 -8.113 -21.649 1.00 84.56 86 TYR A N 1
ATOM 650 C CA . TYR A 1 86 ? -1.591 -7.204 -20.741 1.00 84.56 86 TYR A CA 1
ATOM 651 C C . TYR A 1 86 ? -2.174 -7.181 -19.325 1.00 84.56 86 TYR A C 1
ATOM 653 O O . TYR A 1 86 ? -3.317 -6.779 -19.143 1.00 84.56 86 TYR A O 1
ATOM 661 N N . ASP A 1 87 ? -1.322 -7.397 -18.325 1.00 85.75 87 ASP A N 1
ATOM 662 C CA . ASP A 1 87 ? -1.695 -7.192 -16.922 1.00 85.75 87 ASP A CA 1
ATOM 663 C C . ASP A 1 87 ? -1.696 -5.705 -16.585 1.00 85.75 87 ASP A C 1
ATOM 665 O O . ASP A 1 87 ? -0.756 -4.969 -16.934 1.00 85.75 87 ASP A O 1
ATOM 669 N N . GLU A 1 88 ? -2.708 -5.273 -15.837 1.00 92.12 88 GLU A N 1
ATOM 670 C CA . GLU A 1 88 ? -2.727 -3.951 -15.224 1.00 92.12 88 GLU A CA 1
ATOM 671 C C . GLU A 1 88 ? -1.841 -3.954 -13.972 1.00 92.12 88 GLU A C 1
ATOM 673 O O . GLU A 1 88 ? -1.780 -4.916 -13.202 1.00 92.12 88 GLU A O 1
ATOM 678 N N . THR A 1 89 ? -1.115 -2.861 -13.742 1.00 93.62 89 THR A N 1
ATOM 679 C CA . THR A 1 89 ? -0.127 -2.812 -12.660 1.00 93.62 89 THR A CA 1
ATOM 680 C C . THR A 1 89 ? -0.192 -1.538 -11.836 1.00 93.62 89 THR A C 1
ATOM 682 O O . THR A 1 89 ? -0.534 -0.462 -12.327 1.00 93.62 89 THR A O 1
ATOM 685 N N . LEU A 1 90 ? 0.223 -1.639 -10.574 1.00 95.31 90 LEU A N 1
ATOM 686 C CA . LEU A 1 90 ? 0.622 -0.478 -9.781 1.00 95.31 90 LEU A CA 1
ATOM 687 C C . LEU A 1 90 ? 2.104 -0.208 -10.005 1.00 95.31 90 LEU A C 1
ATOM 689 O O . LEU A 1 90 ? 2.908 -1.141 -10.090 1.00 95.31 90 LEU A O 1
ATOM 693 N N . VAL A 1 91 ? 2.485 1.068 -10.034 1.00 96.00 91 VAL A N 1
ATOM 694 C CA . VAL A 1 91 ? 3.880 1.491 -10.198 1.00 96.00 91 VAL A CA 1
ATOM 695 C C . VAL A 1 91 ? 4.418 2.004 -8.854 1.00 96.00 91 VAL A C 1
ATOM 697 O O . VAL A 1 91 ? 4.078 3.118 -8.445 1.00 96.00 91 VAL A O 1
ATOM 700 N N . PRO A 1 92 ? 5.248 1.221 -8.136 1.00 96.38 92 PRO A N 1
ATOM 701 C CA . PRO A 1 92 ? 5.871 1.660 -6.891 1.00 96.38 92 PRO A CA 1
ATOM 702 C C . PRO A 1 92 ? 6.955 2.711 -7.125 1.00 96.38 92 PRO A C 1
ATOM 704 O O . PRO A 1 92 ? 7.458 2.879 -8.236 1.00 96.38 92 PRO A O 1
ATOM 707 N N . LEU A 1 93 ? 7.398 3.360 -6.050 1.00 95.38 93 LEU A N 1
ATOM 708 C CA . LEU A 1 93 ? 8.465 4.363 -6.102 1.00 95.38 93 LEU A CA 1
ATOM 709 C C . LEU A 1 93 ? 9.776 3.818 -6.704 1.00 95.38 93 LEU A C 1
ATOM 711 O O . LEU A 1 93 ? 10.483 4.522 -7.422 1.00 95.38 93 LEU A O 1
ATOM 715 N N . ASP A 1 94 ? 10.103 2.558 -6.426 1.00 96.62 94 ASP A N 1
ATOM 716 C CA . ASP A 1 94 ? 11.321 1.867 -6.854 1.00 96.62 94 ASP A CA 1
ATOM 717 C C . ASP A 1 94 ? 11.095 0.920 -8.046 1.00 96.62 94 ASP A C 1
ATOM 719 O O . ASP A 1 94 ? 11.892 0.003 -8.270 1.00 96.62 94 ASP A O 1
ATOM 723 N N . TYR A 1 95 ? 10.049 1.156 -8.855 1.00 95.44 95 TYR A N 1
ATOM 724 C CA . TYR A 1 95 ? 9.683 0.286 -9.983 1.00 95.44 95 TYR A CA 1
ATOM 725 C C . TYR A 1 95 ? 10.829 0.032 -10.972 1.00 95.44 95 TYR A C 1
ATOM 727 O O . TYR A 1 95 ? 10.902 -1.032 -11.583 1.00 95.44 95 TYR A O 1
ATOM 735 N N . ALA A 1 96 ? 11.750 0.989 -11.123 1.00 93.12 96 ALA A N 1
ATOM 736 C CA . ALA A 1 96 ? 12.892 0.862 -12.023 1.00 93.12 96 ALA A CA 1
ATOM 737 C C . ALA A 1 96 ? 13.860 -0.263 -11.610 1.00 93.12 96 ALA A C 1
ATOM 739 O O . ALA A 1 96 ? 14.569 -0.801 -12.458 1.00 93.12 96 ALA A O 1
ATOM 740 N N . THR A 1 97 ? 13.902 -0.611 -10.320 1.00 95.88 97 THR A N 1
ATOM 741 C CA . THR A 1 97 ? 14.764 -1.669 -9.774 1.00 95.88 97 THR A CA 1
ATOM 742 C C . THR A 1 97 ? 13.989 -2.885 -9.282 1.00 95.88 97 THR A C 1
ATOM 744 O O . THR A 1 97 ? 14.511 -3.992 -9.369 1.00 95.88 97 THR A O 1
ATOM 747 N N . ALA A 1 98 ? 12.774 -2.690 -8.763 1.00 95.56 98 ALA A N 1
ATOM 748 C CA . ALA A 1 98 ? 11.956 -3.747 -8.168 1.00 95.56 98 ALA A CA 1
ATOM 749 C C . ALA A 1 98 ? 10.831 -4.255 -9.086 1.00 95.56 98 ALA A C 1
ATOM 751 O O . ALA A 1 98 ? 10.254 -5.300 -8.807 1.00 95.56 98 ALA A O 1
ATOM 752 N N . GLY A 1 99 ? 10.545 -3.556 -10.188 1.00 94.75 99 GLY A N 1
ATOM 753 C CA . GLY A 1 99 ? 9.424 -3.859 -11.077 1.00 94.75 99 GLY A CA 1
ATOM 754 C C . GLY A 1 99 ? 8.097 -3.234 -10.632 1.00 94.75 99 GLY A C 1
ATOM 755 O O . GLY A 1 99 ? 8.002 -2.572 -9.598 1.00 94.75 99 GLY A O 1
ATOM 756 N N . GLN A 1 100 ? 7.073 -3.416 -11.463 1.00 96.12 100 GLN A N 1
ATOM 757 C CA . GLN A 1 100 ? 5.692 -3.023 -11.165 1.00 96.12 100 GLN A CA 1
ATOM 758 C C . GLN A 1 100 ? 4.973 -4.172 -10.445 1.00 96.12 100 GLN A C 1
ATOM 760 O O . GLN A 1 100 ? 5.380 -5.326 -10.573 1.00 96.12 100 GLN A O 1
ATOM 765 N N . ILE A 1 101 ? 3.906 -3.867 -9.706 1.00 95.75 101 ILE A N 1
ATOM 766 C CA . ILE A 1 101 ? 3.093 -4.883 -9.026 1.00 95.75 101 ILE A CA 1
ATOM 767 C C . ILE A 1 101 ? 1.914 -5.230 -9.934 1.00 95.75 101 ILE A C 1
ATOM 769 O O . ILE A 1 101 ? 1.068 -4.367 -10.159 1.00 95.75 101 ILE A O 1
ATOM 773 N N . ARG A 1 102 ? 1.866 -6.468 -10.438 1.00 94.62 102 ARG A N 1
ATOM 774 C CA . ARG A 1 102 ? 0.742 -6.995 -11.231 1.00 94.62 102 ARG A CA 1
ATOM 775 C C . ARG A 1 102 ? -0.515 -7.144 -10.369 1.00 94.62 102 ARG A C 1
ATOM 777 O O . ARG A 1 102 ? -0.418 -7.472 -9.181 1.00 94.62 102 ARG A O 1
ATOM 784 N N . ASP A 1 103 ? -1.673 -6.921 -10.963 1.00 89.81 103 ASP A N 1
ATOM 785 C CA . ASP A 1 103 ? -2.992 -7.177 -10.381 1.00 89.81 103 ASP A CA 1
ATOM 786 C C . ASP A 1 103 ? -3.171 -8.609 -9.865 1.00 89.81 103 ASP A C 1
ATOM 788 O O . ASP A 1 103 ? -3.712 -8.776 -8.776 1.00 89.81 103 ASP A O 1
ATOM 792 N N . ASP A 1 104 ? -2.600 -9.614 -10.520 1.00 89.38 104 ASP A N 1
ATOM 793 C CA . ASP A 1 104 ? -2.501 -10.985 -10.006 1.00 89.38 104 ASP A CA 1
ATOM 794 C C . ASP A 1 104 ? -1.888 -11.067 -8.610 1.00 89.38 104 ASP A C 1
ATOM 796 O O . ASP A 1 104 ? -2.388 -11.734 -7.698 1.00 89.38 104 ASP A O 1
ATOM 800 N N . THR A 1 105 ? -0.772 -10.358 -8.426 1.00 92.12 105 THR A N 1
ATOM 801 C CA . THR A 1 105 ? -0.078 -10.314 -7.139 1.00 92.12 105 THR A CA 1
ATOM 802 C C . THR A 1 105 ? -0.942 -9.598 -6.107 1.00 92.12 105 THR A C 1
ATOM 804 O O . THR A 1 105 ? -0.988 -10.013 -4.947 1.00 92.12 105 THR A O 1
ATOM 807 N N . LEU A 1 106 ? -1.663 -8.547 -6.507 1.00 91.44 106 LEU A N 1
ATOM 808 C CA . LEU A 1 106 ? -2.621 -7.877 -5.629 1.00 91.44 106 LEU A CA 1
ATOM 809 C C . LEU A 1 106 ? -3.776 -8.809 -5.269 1.00 91.44 106 LEU A C 1
ATOM 811 O O . LEU A 1 106 ? -4.146 -8.890 -4.100 1.00 91.44 106 LEU A O 1
ATOM 815 N N . TYR A 1 107 ? -4.313 -9.558 -6.226 1.00 91.50 107 TYR A N 1
ATOM 816 C CA . TYR A 1 107 ? -5.368 -10.521 -5.974 1.00 91.50 107 TYR A CA 1
ATOM 817 C C . TYR A 1 107 ? -4.893 -11.579 -4.979 1.00 91.50 107 TYR A C 1
ATOM 819 O O . TYR A 1 107 ? -5.538 -11.777 -3.955 1.00 91.50 107 TYR A O 1
ATOM 827 N N . GLU A 1 108 ? -3.737 -12.201 -5.207 1.00 92.06 108 GLU A N 1
ATOM 828 C CA . GLU A 1 108 ? -3.205 -13.240 -4.325 1.00 92.06 108 GLU A CA 1
ATOM 829 C C . GLU A 1 108 ? -2.922 -12.712 -2.908 1.00 92.06 108 GLU A C 1
ATOM 831 O O . GLU A 1 108 ? -3.279 -13.353 -1.916 1.00 92.06 108 GLU A O 1
ATOM 836 N N . LYS A 1 109 ? -2.268 -11.547 -2.792 1.00 90.31 109 LYS A N 1
ATOM 837 C CA . LYS A 1 109 ? -1.786 -11.029 -1.500 1.00 90.31 109 LYS A CA 1
ATOM 838 C C . LYS A 1 109 ? -2.824 -10.233 -0.718 1.00 90.31 109 LYS A C 1
ATOM 840 O O . LYS A 1 109 ? -2.689 -10.149 0.502 1.00 90.31 109 LYS A O 1
ATOM 845 N N . LEU A 1 110 ? -3.824 -9.662 -1.385 1.00 90.81 110 LEU A N 1
ATOM 846 C CA . LEU A 1 110 ? -4.864 -8.842 -0.766 1.00 90.81 110 LEU A CA 1
ATOM 847 C C . LEU A 1 110 ? -6.228 -9.536 -0.835 1.00 90.81 110 LEU A C 1
ATOM 849 O O . LEU A 1 110 ? -6.756 -9.960 0.190 1.00 90.81 110 LEU A O 1
ATOM 853 N N . VAL A 1 111 ? -6.799 -9.684 -2.032 1.00 89.44 111 VAL A N 1
AT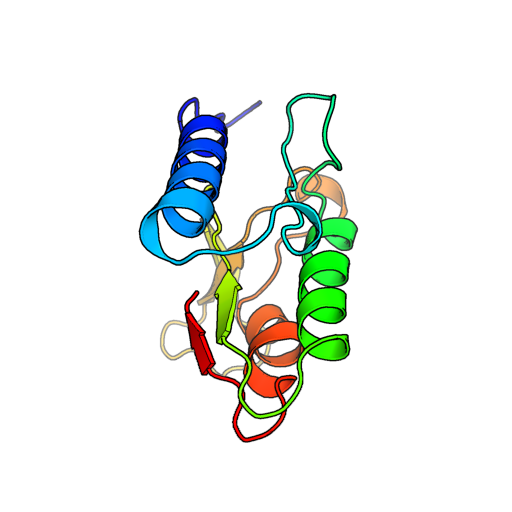OM 854 C CA . VAL A 1 111 ? -8.205 -10.097 -2.203 1.00 89.44 111 VAL A CA 1
ATOM 855 C C . VAL A 1 111 ? -8.431 -11.555 -1.794 1.00 89.44 111 VAL A C 1
ATOM 857 O O . VAL A 1 111 ? -9.299 -11.844 -0.971 1.00 89.44 111 VAL A O 1
ATOM 860 N N . GLY A 1 112 ? -7.630 -12.472 -2.330 1.00 90.06 112 GLY A N 1
ATOM 861 C CA . GLY A 1 112 ? -7.678 -13.904 -2.039 1.00 90.06 112 GLY A CA 1
ATOM 862 C C . GLY A 1 112 ? -7.186 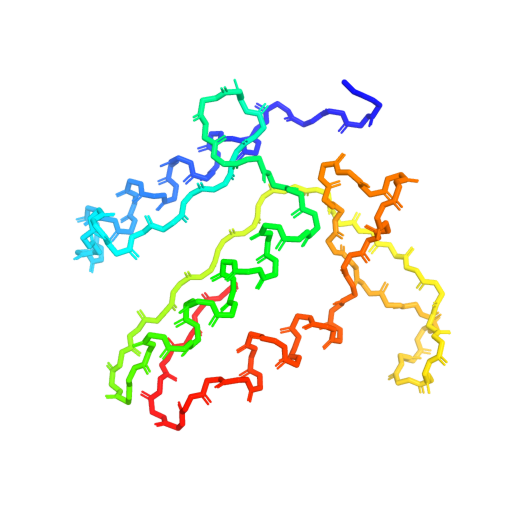-14.267 -0.637 1.00 90.06 112 GLY A C 1
ATOM 863 O O . GLY A 1 112 ? -7.433 -15.379 -0.171 1.00 90.06 112 GLY A O 1
ATOM 864 N N . GLY A 1 113 ? -6.517 -13.338 0.052 1.00 90.19 113 GLY A N 1
ATOM 865 C CA . GLY A 1 113 ? -6.000 -13.545 1.402 1.00 90.19 113 GLY A CA 1
ATOM 866 C C . GLY A 1 113 ? -7.031 -13.328 2.516 1.00 90.19 113 GLY A C 1
ATOM 867 O O . GLY A 1 113 ? -6.873 -13.879 3.611 1.00 90.19 113 GLY A O 1
ATOM 868 N N . PHE A 1 114 ? -8.088 -12.547 2.275 1.00 92.75 114 PHE A N 1
ATOM 869 C CA . PHE A 1 114 ? -9.081 -12.240 3.305 1.00 92.75 114 PHE A CA 1
ATOM 870 C C . PHE A 1 114 ? -9.879 -13.473 3.744 1.00 92.75 114 PHE A C 1
ATOM 872 O O . PHE A 1 114 ? -10.325 -14.301 2.947 1.00 92.75 114 PHE A O 1
ATOM 879 N N . LYS A 1 115 ? -10.120 -13.577 5.056 1.00 90.31 115 LYS A N 1
ATOM 880 C CA . LYS A 1 115 ? -10.984 -14.622 5.618 1.00 90.31 115 LYS A CA 1
ATOM 881 C C . LYS A 1 115 ? -12.442 -14.365 5.237 1.00 90.31 115 LYS A C 1
ATOM 883 O O . LYS A 1 115 ? -12.894 -13.224 5.163 1.00 90.31 115 LYS A O 1
ATOM 888 N N . SER A 1 116 ? -13.217 -15.443 5.108 1.00 93.56 116 SER A N 1
ATOM 889 C CA . SER A 1 116 ? -14.670 -15.349 4.922 1.00 93.56 116 SER A CA 1
ATOM 890 C C . SER A 1 116 ? -15.309 -14.470 6.003 1.00 93.56 116 SER A C 1
ATOM 892 O O . SER A 1 116 ? -15.100 -14.693 7.195 1.00 93.56 116 SER A O 1
ATOM 894 N N . GLY A 1 117 ? -16.135 -13.514 5.579 1.00 93.31 117 GLY A N 1
ATOM 895 C CA . GLY A 1 117 ? -16.820 -12.570 6.463 1.00 93.31 117 GLY A CA 1
ATOM 896 C C . GLY A 1 117 ? -16.103 -11.233 6.654 1.00 93.31 117 GLY A C 1
ATOM 897 O O . GLY A 1 117 ? -16.665 -10.370 7.319 1.00 93.31 117 GLY A O 1
ATOM 898 N N . VAL A 1 118 ? -14.910 -11.037 6.086 1.00 96.25 118 VAL A N 1
ATOM 899 C CA . VAL A 1 118 ? -14.297 -9.706 5.960 1.00 96.25 118 VAL A CA 1
ATOM 900 C C . VAL A 1 118 ? -14.913 -8.985 4.761 1.00 96.25 118 VAL A C 1
ATOM 902 O O . VAL A 1 118 ? -15.065 -9.576 3.692 1.00 96.25 118 VAL A O 1
ATOM 905 N N . THR A 1 119 ? -15.263 -7.710 4.928 1.00 94.44 119 THR A N 1
ATOM 906 C CA . THR A 1 119 ? -15.679 -6.843 3.815 1.00 94.44 119 THR A CA 1
ATOM 907 C C . THR A 1 119 ? -14.514 -5.943 3.434 1.00 94.44 119 THR A C 1
ATOM 909 O O . THR A 1 119 ? -14.017 -5.215 4.285 1.00 94.44 119 THR A O 1
ATOM 912 N N . CYS A 1 120 ? -14.082 -5.964 2.173 1.00 93.00 120 CYS A N 1
ATOM 913 C CA . CYS A 1 120 ? -13.015 -5.091 1.682 1.00 93.00 120 CYS A CA 1
ATOM 914 C C . CYS A 1 120 ? -13.553 -4.127 0.621 1.00 93.00 120 CYS A C 1
ATOM 916 O O . CYS A 1 120 ? -14.296 -4.535 -0.269 1.00 93.00 120 CYS A O 1
ATOM 918 N N . THR A 1 121 ? -13.168 -2.855 0.716 1.00 92.00 121 THR A N 1
ATOM 919 C CA . THR A 1 121 ? -13.331 -1.849 -0.345 1.00 92.00 121 THR A CA 1
ATOM 920 C C . THR A 1 121 ? -11.940 -1.392 -0.772 1.00 92.00 121 THR A C 1
ATOM 922 O O . THR A 1 121 ? -11.126 -1.079 0.096 1.00 92.00 121 THR A O 1
ATOM 925 N N . ALA A 1 122 ? -11.660 -1.404 -2.073 1.00 84.56 122 ALA A N 1
ATOM 926 C CA . ALA A 1 122 ? -10.377 -1.034 -2.667 1.00 84.56 122 ALA A CA 1
ATOM 927 C C . ALA A 1 122 ? -10.603 -0.145 -3.894 1.00 84.56 122 ALA A C 1
ATOM 929 O O . ALA A 1 122 ? -11.647 -0.354 -4.557 1.00 84.56 122 ALA A O 1
#

Secondary structure (DSSP, 8-state):
-TT--SSHHHHHHHHHHHHHHHH---GGG---B-SSSSSBP--HHHHHHHHHHHHHH--TT-EEE----S-EEEEE-SSS--TTSEEEEE--TTHHHH--EEHHHHIIIIITTSPTT-EEE-